Protein AF-A0A2S9FMP0-F1 (afdb_monomer_lite)

Sequence (131 aa):
MTTMGAEPAQAGMQRADGVELIGEMAGSGYRVPPSLARRADGQTVQLTPLLYAVLHEIDGRKSAAEIAEAVSATTGRTVNEDNVVHLVDKQLRPLGLLTRADGSQPEVQKRNPLLGLRFRYAVTEAERTER

Foldseek 3Di:
DDDDPPDVQLLWQAWFPPKAFPFFDPPPPDPQTWGWIADNLRDIDTHHPLLSQLLVLRHSPDALQRSQVSSCVVVVDRGGSVNSVCCCVPPCVVVQGTADSVSHRPPPDNPPPPPPPPPPDDDDPPPPPDD

Structure (mmCIF, N/CA/C/O backbone):
data_AF-A0A2S9FMP0-F1
#
_entry.id   AF-A0A2S9FMP0-F1
#
loop_
_atom_site.group_PDB
_atom_site.id
_atom_site.type_symbol
_atom_site.label_atom_id
_atom_site.label_alt_id
_atom_site.label_comp_id
_atom_site.label_asym_id
_atom_site.label_entity_id
_atom_site.label_seq_id
_atom_site.pdbx_PDB_ins_code
_atom_site.Cartn_x
_atom_site.Cartn_y
_atom_site.Cartn_z
_atom_site.occupancy
_atom_site.B_iso_or_equiv
_atom_site.auth_seq_id
_atom_site.auth_comp_id
_atom_site.auth_asym_id
_atom_site.auth_atom_id
_atom_site.pdbx_PDB_model_num
ATOM 1 N N . MET A 1 1 ? -16.754 22.421 -30.011 1.00 37.00 1 MET A N 1
ATOM 2 C CA . MET A 1 1 ? -16.614 20.979 -29.723 1.00 37.00 1 MET A CA 1
ATOM 3 C C . MET A 1 1 ? -15.369 20.813 -28.876 1.00 37.00 1 MET A C 1
ATOM 5 O O . MET A 1 1 ? -14.332 21.349 -29.236 1.00 37.00 1 MET A O 1
ATOM 9 N N . THR A 1 2 ? -15.540 20.211 -27.707 1.00 43.69 2 THR A N 1
ATOM 10 C CA . THR A 1 2 ? -14.580 20.136 -26.602 1.00 43.69 2 THR A CA 1
ATOM 11 C C . THR A 1 2 ? -13.499 19.093 -26.870 1.00 43.69 2 THR A C 1
ATOM 13 O O . THR A 1 2 ? -13.827 17.939 -27.115 1.00 43.69 2 THR A O 1
ATOM 16 N N . THR A 1 3 ? -12.230 19.472 -26.740 1.00 43.66 3 THR A N 1
ATOM 17 C CA . THR A 1 3 ? -11.111 18.550 -26.480 1.00 43.66 3 THR A CA 1
ATOM 18 C C . THR A 1 3 ? -10.213 19.241 -25.455 1.00 43.66 3 THR A C 1
ATOM 20 O O . THR A 1 3 ? -9.518 20.194 -25.783 1.00 43.66 3 THR A O 1
ATOM 23 N N . MET A 1 4 ? -10.522 19.048 -24.173 1.00 39.81 4 MET A N 1
ATOM 24 C CA . MET A 1 4 ? -9.868 18.078 -23.283 1.00 39.81 4 MET A CA 1
ATOM 25 C C . MET A 1 4 ? -8.483 18.581 -22.864 1.00 39.81 4 MET A C 1
ATOM 27 O O . MET A 1 4 ? -7.478 18.310 -23.517 1.00 39.81 4 MET A O 1
ATOM 31 N N . GLY A 1 5 ? -8.461 19.339 -21.766 1.00 36.38 5 GLY A N 1
ATOM 32 C CA . GLY A 1 5 ? -7.238 19.586 -21.018 1.00 36.38 5 GLY A CA 1
ATOM 33 C C . GLY A 1 5 ? -6.739 18.258 -20.464 1.00 36.38 5 GLY A C 1
ATOM 34 O O . GLY A 1 5 ? -7.373 17.669 -19.597 1.00 36.38 5 GLY A O 1
ATOM 35 N N . ALA A 1 6 ? -5.631 17.765 -21.006 1.00 40.31 6 ALA A N 1
ATOM 36 C CA . ALA A 1 6 ? -4.824 16.762 -20.334 1.00 40.31 6 ALA A CA 1
ATOM 37 C C . ALA A 1 6 ? -3.924 17.520 -19.356 1.00 40.31 6 ALA A C 1
ATOM 39 O O . ALA A 1 6 ? -2.860 18.018 -19.723 1.00 40.31 6 ALA A O 1
ATOM 40 N N . GLU A 1 7 ? -4.408 17.693 -18.131 1.00 39.16 7 GLU A N 1
ATOM 41 C CA . GLU A 1 7 ? -3.621 18.242 -17.033 1.00 39.16 7 GLU A CA 1
ATOM 42 C C . GLU A 1 7 ? -2.502 17.241 -16.681 1.00 39.16 7 GLU A C 1
ATOM 44 O O . GLU A 1 7 ? -2.793 16.094 -16.340 1.00 39.16 7 GLU A O 1
ATOM 49 N N . PRO A 1 8 ? -1.211 17.615 -16.745 1.00 40.12 8 PRO A N 1
ATOM 50 C CA . PRO A 1 8 ? -0.098 16.687 -1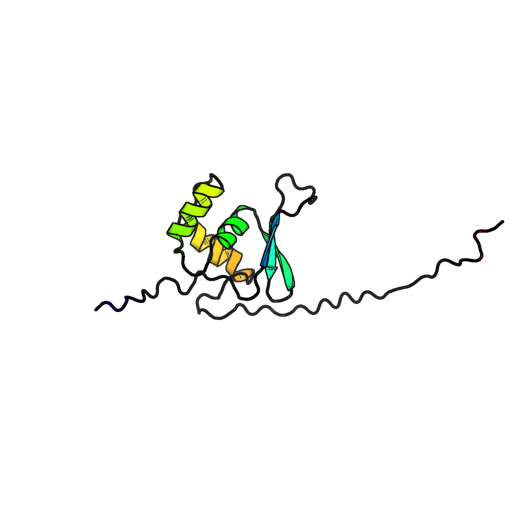6.517 1.00 40.12 8 PRO A CA 1
ATOM 51 C C . PRO A 1 8 ? 0.158 16.365 -15.027 1.00 40.12 8 PRO A C 1
ATOM 53 O O . PRO A 1 8 ? 1.264 15.980 -14.657 1.00 40.12 8 PRO A O 1
ATOM 56 N N . ALA A 1 9 ? -0.841 16.485 -14.147 1.00 43.59 9 ALA A N 1
ATOM 57 C CA . ALA A 1 9 ? -0.669 16.343 -12.696 1.00 43.59 9 ALA A CA 1
ATOM 58 C C . ALA A 1 9 ? -0.837 14.903 -12.155 1.00 43.59 9 ALA A C 1
ATOM 60 O O . ALA A 1 9 ? -0.541 14.653 -10.989 1.00 43.59 9 ALA A O 1
ATOM 61 N N . GLN A 1 10 ? -1.272 13.937 -12.975 1.00 49.19 10 GLN A N 1
ATOM 62 C CA . GLN A 1 10 ? -1.568 12.559 -12.530 1.00 49.19 10 GLN A CA 1
ATOM 63 C C . GLN A 1 10 ? -0.487 11.513 -12.847 1.00 49.19 10 GLN A C 1
ATOM 65 O O . GLN A 1 10 ? -0.621 10.358 -12.445 1.00 49.19 10 GLN A O 1
ATOM 70 N N . ALA A 1 11 ? 0.623 11.886 -13.492 1.00 50.00 11 ALA A N 1
ATOM 71 C CA . ALA A 1 11 ? 1.634 10.935 -13.981 1.00 50.00 11 ALA A CA 1
ATOM 72 C C . ALA A 1 11 ? 2.376 10.116 -12.891 1.00 50.00 11 ALA A C 1
ATOM 74 O O . ALA A 1 11 ? 3.200 9.264 -13.213 1.00 50.00 11 ALA A O 1
ATOM 75 N N . GLY A 1 12 ? 2.097 10.337 -11.600 1.00 58.25 12 GLY A N 1
ATOM 76 C CA . GLY A 1 12 ? 2.850 9.745 -10.491 1.00 58.25 12 GLY A CA 1
ATOM 77 C C . GLY A 1 12 ? 2.087 8.828 -9.531 1.00 58.25 12 GLY A C 1
ATOM 78 O O . GLY A 1 12 ? 2.744 8.292 -8.636 1.00 58.25 12 GLY A O 1
ATOM 79 N N . MET A 1 13 ? 0.763 8.661 -9.658 1.00 72.88 13 MET A N 1
ATOM 80 C CA . MET A 1 13 ? -0.069 7.861 -8.734 1.00 72.88 13 MET A CA 1
ATOM 81 C C . MET A 1 13 ? -0.771 6.722 -9.464 1.00 72.88 13 MET A C 1
ATOM 83 O O . MET A 1 13 ? -1.993 6.635 -9.494 1.00 72.88 13 MET A O 1
ATOM 87 N N . GLN A 1 14 ? 0.023 5.830 -10.046 1.00 84.00 14 GLN A N 1
ATOM 88 C CA . GLN A 1 14 ? -0.472 4.594 -10.635 1.00 84.00 14 GLN A CA 1
ATOM 89 C C . GLN A 1 14 ? 0.190 3.399 -9.953 1.00 84.00 14 GLN A C 1
ATOM 91 O O . GLN A 1 14 ? 1.384 3.427 -9.640 1.00 84.00 14 GLN A O 1
ATOM 96 N N . ARG A 1 15 ? -0.588 2.336 -9.726 1.00 88.38 15 ARG A N 1
ATOM 97 C CA . ARG A 1 15 ? -0.035 1.048 -9.299 1.00 88.38 15 ARG A CA 1
ATOM 98 C C . ARG A 1 15 ? 0.920 0.516 -10.363 1.00 88.38 15 ARG A C 1
ATOM 100 O O . ARG A 1 15 ? 0.693 0.692 -11.560 1.00 88.38 15 ARG A O 1
ATOM 107 N N . ALA A 1 16 ? 2.004 -0.106 -9.911 1.00 86.06 16 ALA A N 1
ATOM 108 C CA . ALA A 1 16 ? 2.875 -0.831 -10.820 1.00 86.06 16 ALA A CA 1
ATOM 109 C C . ALA A 1 16 ? 2.093 -1.987 -11.463 1.00 86.06 16 ALA A C 1
ATOM 111 O O . ALA A 1 16 ? 1.164 -2.536 -10.862 1.00 86.06 16 ALA A O 1
ATOM 112 N N . ASP A 1 17 ? 2.463 -2.340 -12.690 1.00 82.88 17 ASP A N 1
ATOM 113 C CA . ASP A 1 17 ? 1.844 -3.461 -13.391 1.00 82.88 17 ASP A CA 1
ATOM 114 C C . ASP A 1 17 ? 2.080 -4.766 -12.616 1.00 82.88 17 ASP A C 1
ATOM 116 O O . ASP A 1 17 ? 3.100 -4.917 -11.941 1.00 82.88 17 ASP A O 1
ATOM 120 N N . GLY A 1 18 ? 1.114 -5.686 -12.643 1.00 81.31 18 GLY A N 1
ATOM 121 C CA . GLY A 1 18 ? 1.205 -6.956 -11.914 1.00 81.31 18 GLY A CA 1
ATOM 122 C C . GLY A 1 18 ? 1.154 -6.844 -10.382 1.00 81.31 18 GLY A C 1
ATOM 123 O O . GLY A 1 18 ? 1.479 -7.815 -9.698 1.00 81.31 18 GLY A O 1
ATOM 124 N N . VAL A 1 19 ? 0.772 -5.687 -9.819 1.00 87.50 19 VAL A N 1
ATOM 125 C CA . VAL A 1 19 ? 0.507 -5.556 -8.377 1.00 87.50 19 VAL A CA 1
ATOM 126 C C . VAL A 1 19 ? -0.879 -6.099 -8.037 1.00 87.50 19 VAL A C 1
ATOM 128 O O . VAL A 1 19 ? -1.897 -5.554 -8.462 1.00 87.50 19 VAL A O 1
ATOM 131 N N . GLU A 1 20 ? -0.919 -7.135 -7.202 1.00 88.00 20 GLU A N 1
ATOM 132 C CA . GLU A 1 20 ? -2.152 -7.757 -6.716 1.00 88.00 20 GLU A CA 1
ATOM 133 C C . GLU A 1 20 ? -2.372 -7.431 -5.233 1.00 88.00 20 GLU A C 1
ATOM 135 O O . GLU A 1 20 ? -1.490 -7.628 -4.396 1.00 88.00 20 GLU A O 1
ATOM 140 N N . LEU A 1 21 ? -3.565 -6.958 -4.874 1.00 90.00 21 LEU A N 1
ATOM 141 C CA . LEU A 1 21 ? -3.958 -6.711 -3.486 1.00 90.00 21 LEU A CA 1
ATOM 142 C C . LEU A 1 21 ? -4.593 -7.987 -2.919 1.00 90.00 21 LEU A C 1
ATOM 144 O O . LEU A 1 21 ? -5.673 -8.372 -3.348 1.00 90.00 21 LEU A O 1
ATOM 148 N N . ILE A 1 22 ? -3.933 -8.644 -1.963 1.00 88.25 22 ILE A N 1
ATOM 149 C CA . ILE A 1 22 ? -4.405 -9.921 -1.395 1.00 88.25 22 ILE A CA 1
ATOM 150 C C . ILE A 1 22 ? -5.379 -9.680 -0.236 1.00 88.25 22 ILE A C 1
ATOM 152 O O . ILE A 1 22 ? -6.360 -10.403 -0.098 1.00 88.25 22 ILE A O 1
ATOM 156 N N . GLY A 1 23 ? -5.122 -8.657 0.584 1.00 86.69 23 GLY A N 1
ATOM 157 C CA . GLY A 1 23 ? -5.948 -8.337 1.752 1.00 86.69 23 GLY A CA 1
ATOM 158 C C . GLY A 1 23 ? -5.302 -8.745 3.069 1.00 86.69 23 GLY A C 1
ATOM 159 O O . GLY A 1 23 ? -4.093 -8.956 3.147 1.00 86.69 23 GLY A O 1
ATOM 160 N N . GLU A 1 24 ? -6.094 -8.781 4.132 1.00 86.69 24 GLU A N 1
ATOM 161 C CA . GLU A 1 24 ? -5.612 -9.040 5.490 1.00 86.69 24 GLU A CA 1
ATOM 162 C C . GLU A 1 24 ? -5.082 -10.470 5.656 1.00 86.69 24 GLU A C 1
ATOM 164 O O . GLU A 1 24 ? -5.686 -11.445 5.205 1.00 86.69 24 GLU A O 1
ATOM 169 N N . MET A 1 25 ? -3.946 -10.609 6.342 1.00 82.31 25 MET A N 1
ATOM 170 C CA . MET A 1 25 ? -3.389 -11.916 6.674 1.00 82.31 25 MET A CA 1
ATOM 171 C C . MET A 1 25 ? -4.182 -12.545 7.828 1.00 82.31 25 MET A C 1
ATOM 173 O O . MET A 1 25 ? -3.912 -12.298 9.011 1.00 82.31 25 MET A O 1
ATOM 177 N N . ALA A 1 26 ? -5.158 -13.381 7.472 1.00 72.75 26 ALA A N 1
ATOM 178 C CA . ALA A 1 26 ? -5.920 -14.181 8.422 1.00 72.75 26 ALA A CA 1
ATOM 179 C C . ALA A 1 26 ? -5.003 -15.136 9.208 1.00 72.75 26 ALA A C 1
ATOM 181 O O . ALA A 1 26 ? -4.086 -15.739 8.652 1.00 72.75 26 ALA A O 1
ATOM 182 N N . GLY A 1 27 ? -5.245 -15.274 10.516 1.00 72.12 27 GLY A N 1
ATOM 183 C CA . GLY A 1 27 ? -4.476 -16.184 11.376 1.00 72.12 27 GLY A CA 1
ATOM 184 C C . GLY A 1 27 ? -3.042 -15.734 11.687 1.00 72.12 27 GLY A C 1
ATOM 185 O O . GLY A 1 27 ? -2.248 -16.532 12.170 1.00 72.12 27 GLY A O 1
ATOM 186 N N . SER A 1 28 ? -2.700 -14.465 11.446 1.00 68.69 28 SER A N 1
ATOM 187 C CA . SER A 1 28 ? -1.340 -13.939 11.637 1.00 68.69 28 SER A CA 1
ATOM 188 C C . SER A 1 28 ? -0.884 -13.825 13.102 1.00 68.69 28 SER A C 1
ATOM 190 O O . SER A 1 28 ? 0.289 -13.574 13.362 1.00 68.69 28 SER A O 1
ATOM 192 N N . GLY A 1 29 ? -1.795 -13.986 14.070 1.00 74.44 29 GLY A N 1
ATOM 193 C CA . GLY A 1 29 ? -1.499 -13.871 15.505 1.00 74.44 29 GLY A CA 1
ATOM 194 C C . GLY A 1 29 ? -1.229 -12.440 15.995 1.00 74.44 29 GLY A C 1
ATOM 195 O O . GLY A 1 29 ? -1.015 -12.235 17.189 1.00 74.44 29 GLY A O 1
ATOM 196 N N . TYR A 1 30 ? -1.264 -11.440 15.108 1.00 73.12 30 TYR A N 1
ATOM 197 C CA . TYR A 1 30 ? -1.121 -10.031 15.471 1.00 73.12 30 TYR A CA 1
ATOM 198 C C . TYR A 1 30 ? -2.426 -9.451 16.021 1.00 73.12 30 TYR A C 1
ATOM 200 O O . TYR A 1 30 ? -3.519 -9.794 15.576 1.00 73.12 30 TYR A O 1
ATOM 208 N N . ARG A 1 31 ? -2.302 -8.488 16.946 1.00 75.69 31 ARG A N 1
ATOM 209 C CA . ARG A 1 31 ? -3.444 -7.706 17.455 1.00 75.69 31 ARG A CA 1
ATOM 210 C C . ARG A 1 31 ? -4.149 -6.916 16.347 1.00 75.69 31 ARG A C 1
ATOM 212 O O . ARG A 1 31 ? -5.360 -6.751 16.401 1.00 75.69 31 ARG A O 1
ATOM 219 N N . VAL A 1 32 ? -3.382 -6.414 15.381 1.00 77.50 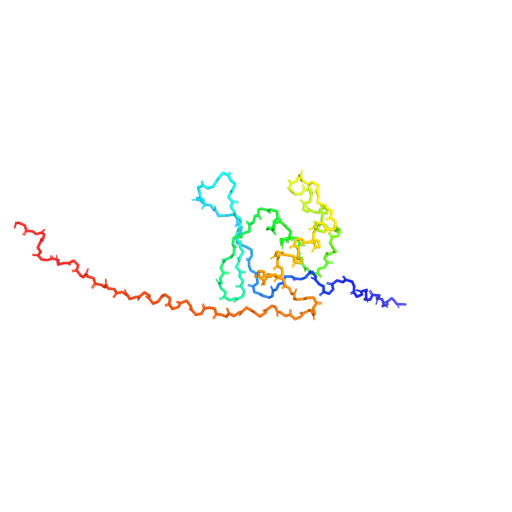32 VAL A N 1
ATOM 220 C CA . VAL A 1 32 ? -3.889 -5.791 14.156 1.00 77.50 32 VAL A CA 1
ATOM 221 C C . VAL A 1 32 ? -3.230 -6.535 12.998 1.00 77.50 32 VAL A C 1
ATOM 223 O O . VAL A 1 32 ? -2.009 -6.420 12.853 1.00 77.50 32 VAL A O 1
ATOM 226 N N . PRO A 1 33 ? -3.978 -7.347 12.234 1.00 81.31 33 PRO A N 1
ATOM 227 C CA . PRO A 1 33 ? -3.396 -8.153 11.174 1.00 81.31 33 PRO A CA 1
ATOM 228 C C . PRO A 1 33 ? -2.811 -7.242 10.083 1.00 81.31 33 PRO A C 1
ATOM 230 O O . PRO A 1 33 ? -3.455 -6.273 9.675 1.00 81.31 33 PRO A O 1
ATOM 233 N N . PRO A 1 34 ? -1.584 -7.512 9.606 1.00 87.06 34 PRO A N 1
ATOM 234 C CA . PRO A 1 34 ? -1.051 -6.810 8.450 1.00 87.06 34 PRO A CA 1
ATOM 235 C C . PRO A 1 34 ? -1.810 -7.225 7.186 1.00 87.06 34 PRO A C 1
ATOM 237 O O . PRO A 1 34 ? -2.321 -8.344 7.080 1.00 87.06 34 PRO A O 1
ATOM 240 N N . SER A 1 35 ? -1.835 -6.337 6.201 1.00 90.19 35 SER A N 1
ATOM 241 C CA . SER A 1 35 ? -2.379 -6.626 4.876 1.00 90.19 35 SER A CA 1
ATOM 242 C C . SER A 1 35 ? -1.262 -7.029 3.918 1.00 90.19 35 SER A C 1
ATOM 244 O O . SER A 1 35 ? -0.101 -6.664 4.098 1.00 90.19 35 SER A O 1
ATOM 246 N N . LEU A 1 36 ? -1.600 -7.789 2.884 1.00 89.19 36 LEU A N 1
ATOM 247 C CA . LEU A 1 36 ? -0.662 -8.336 1.915 1.00 89.19 36 LEU A CA 1
ATOM 248 C C . LEU A 1 36 ? -0.925 -7.784 0.516 1.00 89.19 36 LEU A C 1
ATOM 250 O O . LEU A 1 36 ? -2.069 -7.703 0.064 1.00 89.19 36 LEU A O 1
ATOM 254 N N . ALA A 1 37 ? 0.157 -7.469 -0.190 1.00 89.62 37 ALA A N 1
ATOM 255 C CA . ALA A 1 37 ? 0.153 -7.163 -1.616 1.00 89.62 37 ALA A CA 1
ATOM 256 C C . ALA A 1 37 ? 1.246 -7.973 -2.320 1.00 89.62 37 ALA A C 1
ATOM 258 O O . ALA A 1 37 ? 2.340 -8.129 -1.784 1.00 89.62 37 ALA A O 1
ATOM 259 N N . ARG A 1 38 ? 0.980 -8.496 -3.513 1.00 87.25 38 ARG A N 1
ATOM 260 C CA . ARG A 1 38 ? 1.970 -9.174 -4.355 1.00 87.25 38 ARG A CA 1
ATOM 261 C C . ARG A 1 38 ? 2.460 -8.223 -5.439 1.00 87.25 38 ARG A C 1
ATOM 263 O O . ARG A 1 38 ? 1.672 -7.474 -6.001 1.00 87.25 38 ARG A O 1
ATOM 270 N N . ARG A 1 39 ? 3.762 -8.248 -5.715 1.00 86.44 39 ARG A N 1
ATOM 271 C CA . ARG A 1 39 ? 4.411 -7.496 -6.803 1.00 86.44 39 ARG A CA 1
ATOM 272 C C . ARG A 1 39 ? 4.485 -8.337 -8.081 1.00 86.44 39 ARG A C 1
ATOM 274 O O . ARG A 1 39 ? 4.409 -9.559 -8.000 1.00 86.44 39 ARG A O 1
ATOM 281 N N . ALA A 1 40 ? 4.801 -7.709 -9.215 1.00 80.50 40 ALA A N 1
ATOM 282 C CA . ALA A 1 40 ? 5.001 -8.396 -10.500 1.00 80.50 40 ALA A CA 1
ATOM 283 C C . ALA A 1 40 ? 6.055 -9.525 -10.474 1.00 80.50 40 ALA A C 1
ATOM 285 O O . ALA A 1 40 ? 5.955 -10.494 -11.220 1.00 80.50 40 ALA A O 1
ATOM 286 N N . ASP A 1 41 ? 7.066 -9.423 -9.604 1.00 75.94 41 ASP A N 1
ATOM 287 C CA . ASP A 1 41 ? 8.081 -10.473 -9.391 1.00 75.94 41 ASP A CA 1
ATOM 288 C C . ASP A 1 41 ? 7.502 -11.746 -8.731 1.00 75.94 41 ASP A C 1
ATOM 290 O O . ASP A 1 41 ? 8.096 -12.820 -8.799 1.00 75.94 41 ASP A O 1
ATOM 294 N N . GLY A 1 42 ? 6.311 -11.663 -8.135 1.00 79.12 42 GLY A N 1
ATOM 295 C CA . GLY A 1 42 ? 5.671 -12.747 -7.391 1.00 79.12 42 GLY A CA 1
ATOM 296 C C . GLY A 1 42 ? 5.926 -12.690 -5.883 1.00 79.12 42 GLY A C 1
ATOM 297 O O . GLY A 1 42 ? 5.306 -13.441 -5.130 1.00 79.12 42 GLY A O 1
ATOM 298 N N . GLN A 1 43 ? 6.785 -11.781 -5.413 1.00 83.06 43 GLN A N 1
ATOM 299 C CA . GLN A 1 43 ? 7.016 -11.560 -3.989 1.00 83.06 43 GLN A CA 1
ATOM 300 C C . GLN A 1 43 ? 5.835 -10.852 -3.314 1.00 83.06 43 GLN A C 1
ATOM 302 O O . GLN A 1 43 ? 5.336 -9.829 -3.794 1.00 83.06 43 GLN A O 1
ATOM 307 N N . THR A 1 44 ? 5.438 -11.370 -2.152 1.00 86.62 44 THR A N 1
ATOM 308 C CA . THR A 1 44 ? 4.433 -10.753 -1.283 1.00 86.62 44 THR A CA 1
ATOM 309 C C . THR A 1 44 ? 5.082 -9.773 -0.302 1.00 86.62 44 THR A C 1
ATOM 311 O O . THR A 1 44 ? 6.070 -10.096 0.356 1.00 86.62 44 THR A O 1
ATOM 314 N N . VAL A 1 45 ? 4.503 -8.584 -0.178 1.00 87.25 45 VAL A N 1
ATOM 315 C CA . VAL A 1 45 ? 4.891 -7.502 0.728 1.00 87.25 45 VAL A CA 1
ATOM 316 C C . VAL A 1 45 ? 3.821 -7.346 1.805 1.00 87.25 45 VAL A C 1
ATOM 318 O O . VAL A 1 45 ? 2.628 -7.308 1.504 1.00 87.25 45 VAL A O 1
ATOM 321 N N . GLN A 1 46 ? 4.261 -7.241 3.059 1.00 88.94 46 GLN A N 1
ATOM 322 C CA . GLN A 1 46 ? 3.399 -6.908 4.191 1.00 88.94 46 GLN A CA 1
ATOM 323 C C . GLN A 1 46 ? 3.273 -5.392 4.316 1.00 88.94 46 GLN A C 1
ATOM 325 O O . GLN A 1 46 ? 4.274 -4.680 4.386 1.00 88.94 46 GLN A O 1
ATOM 330 N N . LEU A 1 47 ? 2.039 -4.913 4.357 1.00 89.19 47 LEU A N 1
ATOM 331 C CA . LEU A 1 47 ? 1.678 -3.512 4.479 1.00 89.19 47 LEU A CA 1
ATOM 332 C C . LEU A 1 47 ? 0.898 -3.302 5.772 1.00 89.19 47 LEU A C 1
ATOM 334 O O . LEU A 1 47 ? 0.121 -4.152 6.212 1.00 89.19 47 LEU A O 1
ATOM 338 N N . THR A 1 48 ? 1.089 -2.134 6.379 1.00 89.00 48 THR A N 1
ATOM 339 C CA . THR A 1 48 ? 0.185 -1.689 7.438 1.00 89.00 48 THR A CA 1
ATOM 340 C C . THR A 1 48 ? -1.205 -1.434 6.842 1.00 89.00 48 THR A C 1
ATOM 342 O O . THR A 1 48 ? -1.295 -1.110 5.653 1.00 89.00 48 THR A O 1
ATOM 345 N N . PRO A 1 49 ? -2.285 -1.499 7.642 1.00 87.19 49 PRO A N 1
ATOM 346 C CA . PRO A 1 49 ? -3.639 -1.255 7.140 1.00 87.19 49 PRO A CA 1
ATOM 347 C C . PRO A 1 49 ? -3.778 0.092 6.416 1.00 87.19 49 PRO A C 1
ATOM 349 O O . PRO A 1 49 ? -4.431 0.181 5.384 1.00 87.19 49 PRO A O 1
ATOM 352 N N . LEU A 1 50 ? -3.086 1.130 6.906 1.00 88.94 50 LEU A N 1
ATOM 353 C CA . LEU A 1 50 ? -3.077 2.450 6.274 1.00 88.94 50 LEU A CA 1
ATOM 354 C C . LEU A 1 50 ? -2.383 2.437 4.903 1.00 88.94 50 LEU A C 1
ATOM 356 O O . LEU A 1 50 ? -2.911 2.997 3.949 1.00 88.94 50 LEU A O 1
ATOM 360 N N . LEU A 1 51 ? -1.212 1.802 4.789 1.00 89.31 51 LEU A N 1
ATOM 361 C CA . LEU A 1 51 ? -0.503 1.702 3.508 1.00 89.31 51 LEU A CA 1
ATOM 362 C C . LEU A 1 51 ? -1.294 0.882 2.490 1.00 89.31 51 LEU A C 1
ATOM 364 O O . LEU A 1 51 ? -1.301 1.219 1.309 1.00 89.31 51 LEU A O 1
ATOM 368 N N . TYR A 1 52 ? -1.965 -0.174 2.950 1.00 90.75 52 TYR A N 1
ATOM 369 C CA . TYR A 1 52 ? -2.832 -0.984 2.107 1.00 90.75 52 TYR A CA 1
ATOM 370 C C . TYR A 1 52 ? -4.056 -0.198 1.630 1.00 90.75 52 TYR A C 1
ATOM 372 O O . TYR A 1 52 ? -4.345 -0.226 0.441 1.00 90.75 52 TYR A O 1
ATOM 380 N N . ALA A 1 53 ? -4.718 0.561 2.510 1.00 90.56 53 ALA A N 1
ATOM 381 C CA . ALA A 1 53 ? -5.843 1.418 2.134 1.00 90.56 53 ALA A CA 1
ATOM 382 C C . ALA A 1 53 ? -5.437 2.486 1.104 1.00 90.56 53 ALA A C 1
ATOM 384 O O . ALA A 1 53 ? -6.121 2.668 0.103 1.00 90.56 53 ALA A O 1
ATOM 385 N N . VAL A 1 54 ? -4.284 3.140 1.294 1.00 90.81 54 VAL A N 1
ATOM 386 C CA . VAL A 1 54 ? -3.746 4.088 0.303 1.00 90.81 54 VAL A CA 1
ATOM 387 C C . VAL A 1 54 ? -3.493 3.389 -1.034 1.00 90.81 54 VAL A C 1
ATOM 389 O O . VAL A 1 54 ? -3.910 3.891 -2.070 1.00 90.81 54 VAL A O 1
ATOM 392 N N . LEU A 1 55 ? -2.848 2.219 -1.030 1.00 90.12 55 LEU A N 1
ATOM 393 C CA . LEU A 1 55 ? -2.574 1.468 -2.258 1.00 90.12 55 LEU A CA 1
ATOM 394 C C . LEU A 1 55 ? -3.855 0.977 -2.954 1.00 90.12 55 LEU A C 1
ATOM 396 O O . LEU A 1 55 ? -3.887 0.923 -4.180 1.00 90.12 55 LEU A O 1
ATOM 400 N N . HIS A 1 56 ? -4.891 0.639 -2.185 1.00 90.56 56 HIS A N 1
ATOM 401 C CA . HIS A 1 56 ? -6.205 0.237 -2.682 1.00 90.56 56 HIS A CA 1
ATOM 402 C C . HIS A 1 56 ? -6.907 1.371 -3.435 1.00 90.56 56 HIS A C 1
ATOM 404 O O . HIS A 1 56 ? -7.454 1.144 -4.511 1.00 90.56 56 HIS A O 1
ATOM 410 N N . GLU A 1 57 ? -6.833 2.598 -2.918 1.00 90.19 57 GLU A N 1
ATOM 411 C CA . GLU A 1 57 ? -7.463 3.763 -3.548 1.00 90.19 57 GLU A CA 1
ATOM 412 C C . GLU A 1 57 ? -6.705 4.292 -4.776 1.00 90.19 57 GLU A C 1
ATOM 414 O O . GLU A 1 57 ? -7.273 5.033 -5.584 1.00 90.19 57 GLU A O 1
ATOM 419 N N . ILE A 1 58 ? -5.438 3.906 -4.956 1.00 88.50 58 ILE A N 1
ATOM 420 C CA . ILE A 1 58 ? -4.632 4.300 -6.115 1.00 88.50 58 ILE A CA 1
ATOM 421 C C . ILE A 1 58 ? -5.067 3.505 -7.355 1.00 88.50 58 ILE A C 1
ATOM 423 O O . ILE A 1 58 ? -4.657 2.366 -7.582 1.00 88.50 58 ILE A O 1
ATOM 427 N N . ASP A 1 59 ? -5.872 4.144 -8.201 1.00 80.00 59 ASP A N 1
ATOM 428 C CA . ASP A 1 59 ? -6.370 3.581 -9.467 1.00 80.00 59 ASP A CA 1
ATOM 429 C C . ASP A 1 59 ? -5.720 4.208 -10.719 1.00 80.00 59 ASP A C 1
ATOM 431 O O . ASP A 1 59 ? -6.080 3.869 -11.839 1.00 80.00 59 ASP A O 1
ATOM 435 N N . GLY A 1 60 ? -4.781 5.152 -10.567 1.00 82.19 60 GLY A N 1
ATOM 436 C CA . GLY A 1 60 ? -4.201 5.902 -11.698 1.00 82.19 60 GLY A CA 1
ATOM 437 C C . GLY A 1 60 ? -5.006 7.132 -12.132 1.00 82.19 60 GLY A C 1
ATOM 438 O O . GLY A 1 60 ? -4.508 7.942 -12.906 1.00 82.19 60 GLY A O 1
ATOM 439 N N . ARG A 1 61 ? -6.238 7.289 -11.630 1.00 81.56 61 ARG A N 1
ATOM 440 C CA . ARG A 1 61 ? -7.152 8.391 -11.991 1.00 81.56 61 ARG A CA 1
ATOM 441 C C . ARG A 1 61 ? -7.386 9.409 -10.877 1.00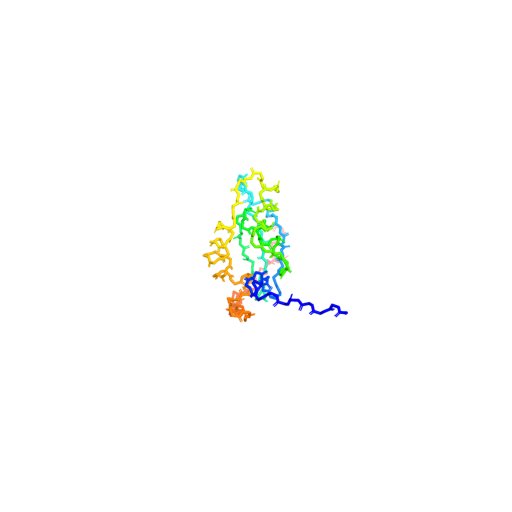 81.56 61 ARG A C 1
ATOM 443 O O . ARG A 1 61 ? -7.694 10.556 -11.173 1.00 81.56 61 ARG A O 1
ATOM 450 N N . LYS A 1 62 ? -7.268 8.985 -9.616 1.00 83.62 62 LYS A N 1
ATOM 451 C CA . LYS A 1 62 ? -7.520 9.833 -8.444 1.00 83.62 62 LYS A CA 1
ATOM 452 C C . LYS A 1 62 ? -6.285 10.665 -8.099 1.00 83.62 62 LYS A C 1
ATOM 454 O O . LYS A 1 62 ? -5.161 10.165 -8.166 1.00 83.62 62 LYS A O 1
ATOM 459 N N . SER A 1 63 ? -6.507 11.908 -7.692 1.00 85.75 63 SER A N 1
ATOM 460 C CA . SER A 1 63 ? -5.485 12.784 -7.107 1.00 85.75 63 SER A CA 1
ATOM 461 C C . SER A 1 63 ? -5.142 12.389 -5.660 1.00 85.75 63 SER A C 1
ATOM 463 O O . SER A 1 63 ? -5.884 11.644 -5.017 1.00 85.75 63 SER A O 1
ATOM 465 N N . ALA A 1 64 ? -4.027 12.894 -5.111 1.00 85.88 64 ALA A N 1
ATOM 466 C CA . ALA A 1 64 ? -3.674 12.620 -3.712 1.00 85.88 64 ALA A CA 1
ATOM 467 C C . ALA A 1 64 ? -4.699 13.171 -2.719 1.00 85.88 64 ALA A C 1
ATOM 469 O O . ALA A 1 64 ? -4.952 12.506 -1.715 1.00 85.88 64 ALA A O 1
ATOM 470 N N . ALA A 1 65 ? -5.302 14.330 -2.995 1.00 86.81 65 ALA A N 1
ATOM 471 C CA . ALA A 1 65 ? -6.396 14.869 -2.195 1.00 86.81 65 ALA A CA 1
ATOM 472 C C . ALA A 1 65 ? -7.596 13.906 -2.141 1.00 86.81 65 ALA A C 1
ATOM 474 O O . ALA A 1 65 ? -8.047 13.550 -1.054 1.00 86.81 65 ALA A O 1
ATOM 475 N N . GLU A 1 66 ? -8.054 13.398 -3.289 1.00 88.31 66 GLU A N 1
ATOM 476 C CA . GLU A 1 66 ? -9.176 12.446 -3.345 1.00 88.31 66 GLU A CA 1
ATOM 477 C C . GLU A 1 66 ? -8.859 11.122 -2.639 1.00 88.31 66 GLU A C 1
ATOM 479 O O . GLU A 1 66 ? -9.708 10.550 -1.953 1.00 88.31 66 GLU A O 1
ATOM 484 N N . ILE A 1 67 ? -7.624 10.628 -2.783 1.00 90.06 67 ILE A N 1
ATOM 485 C CA . ILE A 1 67 ? -7.155 9.435 -2.069 1.00 90.06 67 ILE A CA 1
ATOM 486 C C . ILE A 1 67 ? -7.141 9.693 -0.560 1.00 90.06 67 ILE A C 1
ATOM 488 O O . ILE A 1 67 ? -7.569 8.833 0.208 1.00 90.06 67 ILE A O 1
ATOM 492 N N . ALA A 1 68 ? -6.671 10.863 -0.123 1.00 89.19 68 ALA A N 1
ATOM 493 C CA . ALA A 1 68 ? -6.625 11.231 1.285 1.00 89.19 68 ALA A CA 1
ATOM 494 C C . ALA A 1 68 ? -8.029 11.223 1.905 1.00 89.19 68 ALA A C 1
ATOM 496 O O . ALA A 1 68 ? -8.230 10.576 2.933 1.00 89.19 68 ALA A O 1
ATOM 497 N N . GLU A 1 69 ? -9.011 11.839 1.240 1.00 90.31 69 GLU A N 1
ATOM 498 C CA . GLU A 1 69 ? -10.405 11.843 1.697 1.00 90.31 69 GLU A CA 1
ATOM 499 C C . GLU A 1 69 ? -11.001 10.431 1.769 1.00 90.31 69 GLU A C 1
ATOM 501 O O . GLU A 1 69 ? -11.579 10.053 2.791 1.00 90.31 69 GLU A O 1
ATOM 506 N N . ALA A 1 70 ? -10.809 9.614 0.729 1.00 89.75 70 ALA A N 1
ATOM 507 C CA . ALA A 1 70 ? -11.322 8.244 0.693 1.00 89.75 70 ALA A CA 1
ATOM 508 C C . ALA A 1 70 ? -10.699 7.355 1.786 1.00 89.75 70 ALA A C 1
ATOM 510 O O . ALA A 1 70 ? -11.402 6.617 2.489 1.00 89.75 70 ALA A O 1
ATOM 511 N N . VAL A 1 71 ? -9.382 7.452 1.985 1.00 90.50 71 VAL A N 1
ATOM 512 C CA . VAL A 1 71 ? -8.661 6.713 3.031 1.00 90.50 71 VAL A CA 1
ATOM 513 C C . VAL A 1 71 ? -9.073 7.198 4.418 1.00 90.50 71 VAL A C 1
ATOM 515 O O . VAL A 1 71 ? -9.234 6.374 5.324 1.00 90.50 71 VAL A O 1
ATOM 518 N N . SER A 1 72 ? -9.287 8.503 4.595 1.00 89.88 72 SER A N 1
ATOM 519 C CA . SER A 1 72 ? -9.789 9.070 5.844 1.00 89.88 72 SER A CA 1
ATOM 520 C C . SER A 1 72 ? -11.181 8.579 6.196 1.00 89.88 72 SER A C 1
ATOM 522 O O . SER A 1 72 ? -11.394 8.160 7.335 1.00 89.88 72 SER A O 1
ATOM 524 N N . ALA A 1 73 ? -12.097 8.564 5.228 1.00 88.75 73 ALA A N 1
ATOM 525 C CA . ALA A 1 73 ? -13.447 8.049 5.415 1.00 88.75 73 ALA A CA 1
ATOM 526 C C . ALA A 1 73 ? -13.442 6.556 5.780 1.00 88.75 73 ALA A C 1
ATOM 528 O O . ALA A 1 73 ? -14.173 6.133 6.671 1.00 88.75 73 ALA A O 1
ATOM 529 N N . THR A 1 74 ? -12.573 5.768 5.142 1.00 86.62 74 THR A N 1
ATOM 530 C CA . THR A 1 74 ? -12.512 4.310 5.342 1.00 86.62 74 THR A CA 1
ATOM 531 C C . THR A 1 74 ? -11.803 3.918 6.641 1.00 86.62 74 THR A C 1
ATOM 533 O O . THR A 1 74 ? -12.225 2.999 7.336 1.00 86.62 74 THR A O 1
ATOM 536 N N . THR A 1 75 ? -10.716 4.611 6.992 1.00 83.62 75 THR A N 1
ATOM 537 C CA . THR A 1 75 ? -9.868 4.266 8.151 1.00 83.62 75 THR A CA 1
ATOM 538 C C . THR A 1 75 ? -10.309 4.988 9.430 1.00 83.62 75 THR A C 1
ATOM 540 O O . THR A 1 75 ? -9.852 4.649 10.520 1.00 83.62 75 THR A O 1
ATOM 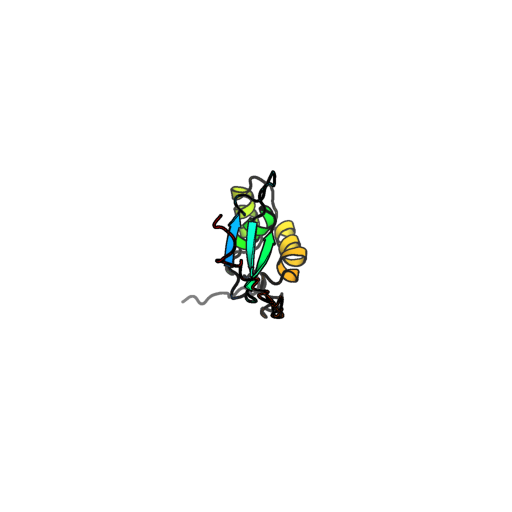543 N N . GLY A 1 76 ? -11.146 6.027 9.317 1.00 84.38 76 GLY A N 1
ATOM 544 C CA . GLY A 1 76 ? -11.553 6.885 10.436 1.00 84.38 76 GLY A CA 1
ATOM 545 C C . GLY A 1 76 ? -10.423 7.759 10.998 1.00 84.38 76 GLY A C 1
ATOM 546 O O . GLY A 1 76 ? -10.535 8.283 12.104 1.00 84.38 76 GLY A O 1
ATOM 547 N N . ARG A 1 77 ? -9.306 7.898 10.270 1.00 85.12 77 ARG A N 1
ATOM 548 C CA . ARG A 1 77 ? -8.136 8.702 10.664 1.00 85.12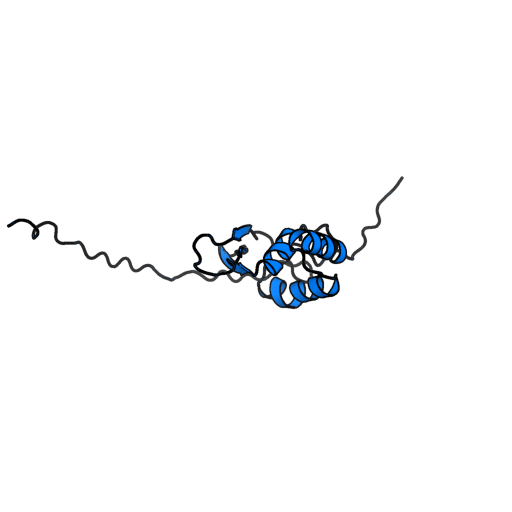 77 ARG A CA 1
ATOM 549 C C . ARG A 1 77 ? -7.993 9.891 9.728 1.00 85.12 77 ARG A C 1
ATOM 551 O O . ARG A 1 77 ? -8.118 9.724 8.521 1.00 85.12 77 ARG A O 1
ATOM 558 N N . THR A 1 78 ? -7.657 11.063 10.255 1.00 86.62 78 THR A N 1
ATOM 559 C CA . THR A 1 78 ? -7.370 12.243 9.427 1.00 86.62 78 THR A CA 1
ATOM 560 C C . THR A 1 78 ? -6.066 12.038 8.652 1.00 86.62 78 THR A C 1
ATOM 562 O O . THR A 1 78 ? -4.991 11.901 9.240 1.00 86.62 78 THR A O 1
ATOM 565 N N . VAL A 1 79 ? -6.170 11.991 7.329 1.00 88.31 79 VAL A N 1
ATOM 566 C CA . VAL A 1 79 ? -5.085 11.847 6.364 1.00 88.31 79 VAL A CA 1
ATOM 567 C C . VAL A 1 79 ? -5.247 13.005 5.388 1.00 88.31 79 VAL A C 1
ATOM 569 O O . VAL A 1 79 ? -6.324 13.198 4.841 1.00 88.31 79 VAL A O 1
ATOM 572 N N . ASN A 1 80 ? -4.184 13.783 5.202 1.00 88.50 80 ASN A N 1
ATOM 573 C CA . ASN A 1 80 ? -4.152 14.877 4.235 1.00 88.50 80 ASN A CA 1
ATOM 574 C C . ASN A 1 80 ? -3.361 14.465 2.991 1.00 88.50 80 ASN A C 1
ATOM 576 O O . ASN A 1 80 ? -2.629 13.471 3.012 1.00 88.50 80 ASN A O 1
ATOM 580 N N . GLU A 1 81 ? -3.461 15.273 1.939 1.00 89.19 81 GLU A N 1
ATOM 581 C CA . GLU A 1 81 ? -2.695 15.120 0.700 1.00 89.19 81 GLU A CA 1
ATOM 582 C C . GLU A 1 81 ? -1.190 14.936 0.957 1.00 89.19 81 GLU A C 1
ATOM 584 O O . GLU A 1 81 ? -0.612 13.953 0.491 1.00 89.19 81 GLU A O 1
ATOM 589 N N . ASP A 1 82 ? -0.564 15.800 1.765 1.00 87.25 82 ASP A N 1
ATOM 590 C CA . ASP A 1 82 ? 0.866 15.704 2.089 1.00 87.25 82 ASP A CA 1
ATOM 591 C C . ASP A 1 82 ? 1.243 14.353 2.707 1.00 87.25 82 ASP A C 1
ATOM 593 O O . ASP A 1 82 ? 2.297 13.792 2.403 1.00 87.25 82 ASP A O 1
ATOM 597 N N . ASN A 1 83 ? 0.364 13.790 3.544 1.00 88.00 83 ASN A N 1
ATOM 598 C CA . ASN A 1 83 ? 0.590 12.479 4.148 1.00 88.00 83 ASN A CA 1
ATOM 599 C C . ASN A 1 83 ? 0.558 11.383 3.080 1.00 88.00 83 ASN A C 1
ATOM 601 O O . ASN A 1 83 ? 1.398 10.485 3.106 1.00 88.00 83 ASN A O 1
ATOM 605 N N . VAL A 1 84 ? -0.379 11.455 2.130 1.00 88.44 84 VAL A N 1
ATOM 606 C CA . VAL A 1 84 ? -0.461 10.503 1.014 1.00 88.44 84 VAL A CA 1
ATOM 607 C C . VAL A 1 84 ? 0.788 10.601 0.149 1.00 88.44 84 VAL A C 1
ATOM 609 O O . VAL A 1 84 ? 1.433 9.582 -0.091 1.00 88.44 84 VAL A O 1
ATOM 612 N N . VAL A 1 85 ? 1.182 11.810 -0.255 1.00 87.62 85 VAL A N 1
ATOM 613 C CA . VAL A 1 85 ? 2.392 12.043 -1.057 1.00 87.62 85 VAL A CA 1
ATOM 614 C C . VAL A 1 85 ? 3.629 11.511 -0.335 1.00 87.62 85 VAL A C 1
ATOM 616 O O . VAL A 1 85 ? 4.441 10.806 -0.937 1.00 87.62 85 VAL A O 1
ATOM 619 N N . HIS A 1 86 ? 3.748 11.765 0.970 1.00 88.31 86 HIS A N 1
ATOM 620 C CA . HIS A 1 86 ? 4.857 11.274 1.779 1.00 88.31 86 HIS A CA 1
ATOM 621 C C . HIS A 1 86 ? 4.885 9.742 1.870 1.00 88.31 86 HIS A C 1
ATOM 623 O O . HIS A 1 86 ? 5.937 9.133 1.679 1.00 88.31 86 HIS A O 1
ATOM 629 N N . LEU A 1 87 ? 3.745 9.092 2.127 1.00 88.38 87 LEU A N 1
ATOM 630 C CA . LEU A 1 87 ? 3.647 7.628 2.193 1.00 88.38 87 LEU A CA 1
ATOM 631 C C . LEU A 1 87 ? 3.942 6.978 0.837 1.00 88.38 87 LEU A C 1
ATOM 633 O O . LEU A 1 87 ? 4.623 5.950 0.772 1.00 88.38 87 LEU A O 1
ATOM 637 N N . VAL A 1 88 ? 3.468 7.594 -0.244 1.00 87.31 88 VAL A N 1
ATOM 638 C CA . VAL A 1 88 ? 3.734 7.171 -1.618 1.00 87.31 88 VAL A CA 1
ATOM 639 C C . VAL A 1 88 ? 5.230 7.237 -1.915 1.00 87.31 88 VAL A C 1
ATOM 641 O O . VAL A 1 88 ? 5.809 6.232 -2.324 1.00 87.31 88 VAL A O 1
ATOM 644 N N . ASP A 1 89 ? 5.871 8.380 -1.667 1.00 86.06 89 ASP A N 1
ATOM 645 C CA . ASP A 1 89 ? 7.286 8.595 -1.984 1.00 86.06 89 ASP A CA 1
ATOM 646 C C . ASP A 1 89 ? 8.230 7.778 -1.095 1.00 86.06 89 ASP A C 1
ATOM 648 O O . ASP A 1 89 ? 9.156 7.137 -1.590 1.00 86.06 89 ASP A O 1
ATOM 652 N N . LYS A 1 90 ? 7.988 7.765 0.221 1.00 86.12 90 LYS A N 1
ATOM 653 C CA . LYS A 1 90 ? 8.910 7.174 1.201 1.00 86.12 90 LYS A CA 1
ATOM 654 C C . LYS A 1 90 ? 8.689 5.698 1.464 1.00 86.12 90 LYS A C 1
ATOM 656 O O . LYS A 1 90 ? 9.621 5.049 1.927 1.00 86.12 90 LYS A O 1
ATOM 661 N N . GLN A 1 91 ? 7.495 5.163 1.202 1.00 87.31 91 GLN A N 1
ATOM 662 C CA . GLN A 1 91 ? 7.182 3.768 1.527 1.00 87.31 91 GLN A CA 1
ATOM 663 C C . GLN A 1 91 ? 6.728 2.969 0.306 1.00 87.31 91 GLN A C 1
ATOM 665 O O . GLN A 1 91 ? 7.334 1.947 -0.000 1.00 87.31 91 GLN A O 1
ATOM 670 N N . LEU A 1 92 ? 5.723 3.420 -0.449 1.00 85.19 92 LEU A N 1
ATOM 671 C CA . LEU A 1 92 ? 5.164 2.604 -1.539 1.00 85.19 92 LEU A CA 1
ATOM 672 C C . LEU A 1 92 ? 6.067 2.533 -2.786 1.00 85.19 92 LEU A C 1
ATOM 674 O O . LEU A 1 92 ? 6.220 1.455 -3.367 1.00 85.19 92 LEU A O 1
ATOM 678 N N . ARG A 1 93 ? 6.705 3.644 -3.183 1.00 84.62 93 ARG A N 1
ATOM 679 C CA . ARG A 1 93 ? 7.683 3.678 -4.288 1.00 84.62 93 ARG A CA 1
ATOM 680 C C . ARG A 1 93 ? 8.907 2.786 -4.040 1.00 84.62 93 ARG A C 1
ATOM 682 O O . ARG A 1 93 ? 9.200 1.979 -4.921 1.00 84.62 93 ARG A O 1
ATOM 689 N N . PRO A 1 94 ? 9.613 2.848 -2.890 1.00 82.69 94 PRO A N 1
ATOM 690 C CA . PRO A 1 94 ? 10.772 1.981 -2.657 1.00 82.69 94 PRO A CA 1
ATOM 691 C C . PRO A 1 94 ? 10.401 0.499 -2.526 1.00 82.69 94 PRO A C 1
ATOM 693 O O . PRO A 1 94 ? 11.221 -0.363 -2.833 1.00 82.69 94 PRO A O 1
ATOM 696 N N . LEU A 1 95 ? 9.158 0.184 -2.144 1.00 82.44 95 LEU A N 1
ATOM 697 C CA . LEU A 1 95 ? 8.635 -1.185 -2.183 1.00 82.44 95 LEU A CA 1
ATOM 698 C C . LEU A 1 95 ? 8.325 -1.670 -3.610 1.00 82.44 95 LEU A C 1
ATOM 700 O O . LEU A 1 95 ? 8.049 -2.852 -3.802 1.00 82.44 95 LEU A O 1
ATOM 704 N N . GLY A 1 96 ? 8.380 -0.792 -4.617 1.00 83.38 96 GLY A N 1
ATOM 705 C CA . GLY A 1 96 ? 8.105 -1.114 -6.016 1.00 83.38 96 GLY A CA 1
ATOM 706 C C . GLY A 1 96 ? 6.656 -1.532 -6.259 1.00 83.38 96 GLY A C 1
ATOM 707 O O . GLY A 1 96 ? 6.421 -2.456 -7.032 1.00 83.38 96 GLY A O 1
ATOM 708 N N . LEU A 1 97 ? 5.713 -0.902 -5.551 1.00 85.00 97 LEU A N 1
ATOM 709 C CA . LEU A 1 97 ? 4.266 -1.129 -5.685 1.00 85.00 97 LEU A CA 1
ATOM 710 C C . LEU A 1 97 ? 3.580 -0.069 -6.563 1.00 85.00 97 LEU A C 1
ATOM 712 O O . LEU A 1 97 ? 2.428 -0.235 -6.957 1.00 85.00 97 LEU A O 1
ATOM 716 N N . LEU A 1 98 ? 4.285 1.017 -6.874 1.00 86.75 98 LEU A N 1
ATOM 717 C CA . LEU A 1 98 ? 3.812 2.123 -7.702 1.00 86.75 98 LEU A CA 1
ATOM 718 C C . LEU A 1 98 ? 4.768 2.354 -8.869 1.00 86.75 98 LEU A C 1
ATOM 720 O O . LEU A 1 98 ? 5.950 2.006 -8.786 1.00 86.75 98 LEU A O 1
ATOM 724 N N . THR A 1 99 ? 4.265 2.984 -9.929 1.00 84.50 99 THR A N 1
ATOM 725 C CA . THR A 1 99 ? 5.110 3.505 -11.005 1.00 84.50 99 THR A CA 1
ATOM 726 C C . THR A 1 99 ? 6.101 4.531 -10.454 1.00 84.50 99 THR A C 1
ATOM 728 O O . THR A 1 99 ? 5.871 5.206 -9.439 1.00 84.50 99 THR A O 1
ATOM 731 N N . ARG A 1 100 ? 7.268 4.637 -11.091 1.00 78.44 100 ARG A N 1
ATOM 732 C CA . ARG A 1 100 ? 8.263 5.655 -10.744 1.00 78.44 100 ARG A CA 1
ATOM 733 C C . ARG A 1 100 ? 7.706 7.046 -11.069 1.00 78.44 100 ARG A C 1
ATOM 735 O O . ARG A 1 100 ? 6.747 7.179 -11.818 1.00 78.44 100 ARG A O 1
ATOM 742 N N . ALA A 1 101 ? 8.313 8.096 -10.515 1.00 69.94 101 ALA A N 1
ATOM 743 C CA . ALA A 1 101 ? 7.934 9.482 -10.819 1.00 69.94 101 ALA A CA 1
ATOM 744 C C . ALA A 1 101 ? 8.040 9.819 -12.323 1.00 69.94 101 ALA A C 1
ATOM 746 O O . ALA A 1 101 ? 7.393 10.741 -12.795 1.00 69.94 101 ALA A O 1
ATOM 747 N N . ASP A 1 102 ? 8.833 9.033 -13.052 1.00 64.12 102 ASP A N 1
ATOM 748 C CA . ASP A 1 102 ? 9.045 9.088 -14.499 1.00 64.12 102 ASP A CA 1
ATOM 749 C C . ASP A 1 102 ? 7.987 8.293 -15.308 1.00 64.12 102 ASP A C 1
ATOM 751 O O . ASP A 1 102 ? 8.082 8.169 -16.520 1.00 64.12 102 ASP A O 1
ATOM 755 N N . GLY A 1 103 ? 6.994 7.679 -14.653 1.00 65.62 103 GLY A N 1
ATOM 756 C CA . GLY A 1 103 ? 6.000 6.804 -15.297 1.00 65.62 103 GLY A CA 1
ATOM 757 C C . GLY A 1 103 ? 6.517 5.398 -15.635 1.00 65.62 103 GLY A C 1
ATOM 758 O O . GLY A 1 103 ? 5.727 4.477 -15.835 1.00 65.62 103 GLY A O 1
ATOM 759 N N . SER A 1 104 ? 7.836 5.198 -15.616 1.00 70.81 104 SER A N 1
ATOM 760 C CA . SER A 1 104 ? 8.480 3.893 -15.772 1.00 70.81 104 SER A CA 1
ATOM 761 C C . SER A 1 104 ? 8.075 2.902 -14.667 1.00 70.81 104 SER A C 1
ATOM 763 O O . SER A 1 104 ? 7.927 3.269 -13.496 1.00 70.81 104 SER A O 1
ATOM 765 N N . GLN A 1 105 ? 7.924 1.623 -15.027 1.00 75.06 105 GLN A N 1
ATOM 766 C CA . GLN A 1 105 ? 7.678 0.549 -14.058 1.00 75.06 105 GLN A CA 1
ATOM 767 C C . GLN A 1 105 ? 8.877 0.409 -13.104 1.00 75.06 105 GLN A C 1
ATOM 769 O O . GLN A 1 105 ? 10.021 0.588 -13.533 1.00 75.06 105 GLN A O 1
ATOM 774 N N . PRO A 1 106 ? 8.656 0.111 -11.810 1.00 76.62 106 PRO A N 1
ATOM 775 C CA . PRO A 1 106 ? 9.762 -0.130 -10.896 1.00 76.62 106 PRO A CA 1
ATOM 776 C C . PRO A 1 106 ? 10.574 -1.342 -11.368 1.00 76.62 106 PRO A C 1
ATOM 778 O O . PRO A 1 106 ? 10.007 -2.358 -11.769 1.00 76.62 106 PRO A O 1
ATOM 781 N N . GLU A 1 107 ? 11.904 -1.261 -11.281 1.00 68.69 107 GLU A N 1
ATOM 782 C CA . GLU A 1 107 ? 12.783 -2.401 -11.553 1.00 68.69 107 GLU A CA 1
ATOM 783 C C . GLU A 1 107 ? 12.647 -3.434 -10.426 1.00 68.69 107 GLU A C 1
ATOM 785 O O . GLU A 1 107 ? 13.355 -3.428 -9.416 1.00 68.69 107 GLU A O 1
ATOM 790 N N . VAL A 1 108 ? 11.665 -4.319 -10.576 1.00 65.12 108 VAL A N 1
ATOM 791 C CA . VAL A 1 108 ? 11.462 -5.485 -9.721 1.00 65.12 108 VAL A CA 1
ATOM 792 C C . VAL A 1 108 ? 12.460 -6.547 -10.165 1.00 65.12 108 VAL A C 1
ATOM 794 O O . VAL A 1 108 ? 12.219 -7.288 -11.115 1.00 65.12 108 VAL A O 1
ATOM 797 N N . GLN A 1 109 ? 13.621 -6.613 -9.510 1.00 59.94 109 GLN A N 1
ATOM 798 C CA . GLN A 1 109 ? 14.535 -7.722 -9.766 1.00 59.94 109 GLN A CA 1
ATOM 799 C C . GLN A 1 109 ? 13.880 -9.018 -9.323 1.00 59.94 109 GLN A C 1
ATOM 801 O O . GLN A 1 109 ? 13.604 -9.190 -8.131 1.00 59.94 109 GLN A O 1
ATOM 806 N N . LYS A 1 110 ? 13.673 -9.922 -10.287 1.00 58.53 110 LYS A N 1
ATOM 807 C CA . LYS A 1 110 ? 13.094 -11.220 -9.999 1.00 58.53 110 LYS A CA 1
ATOM 808 C C . LYS A 1 110 ? 14.050 -11.996 -9.104 1.00 58.53 110 LYS A C 1
ATOM 810 O O . LYS A 1 110 ? 15.066 -12.504 -9.586 1.00 58.53 110 LYS A O 1
ATOM 815 N N . ARG A 1 111 ? 13.797 -12.055 -7.794 1.00 58.75 111 ARG A N 1
ATOM 816 C CA . ARG A 1 111 ? 14.666 -12.832 -6.904 1.00 58.75 111 ARG A CA 1
ATOM 817 C C . ARG A 1 111 ? 14.334 -14.284 -7.162 1.00 58.75 111 ARG A C 1
ATOM 819 O O . ARG A 1 111 ? 13.350 -14.774 -6.629 1.00 58.75 111 ARG A O 1
ATOM 826 N N . ASN A 1 112 ? 15.151 -14.953 -7.979 1.00 53.31 112 ASN A N 1
ATOM 827 C CA . ASN A 1 112 ? 15.085 -16.396 -8.188 1.00 53.31 112 ASN A CA 1
ATOM 828 C C . ASN A 1 112 ? 14.981 -17.072 -6.815 1.00 53.31 112 ASN A C 1
ATOM 830 O O . ASN A 1 112 ? 15.976 -17.073 -6.080 1.00 53.31 112 ASN A O 1
ATOM 834 N N . PRO A 1 113 ? 13.813 -17.625 -6.436 1.00 58.81 113 PRO A N 1
ATOM 835 C CA . PRO A 1 113 ? 13.639 -18.263 -5.147 1.00 58.81 113 PRO A CA 1
ATOM 836 C C . PRO A 1 113 ? 14.263 -19.655 -5.241 1.00 58.81 113 PRO A C 1
ATOM 838 O O . PRO A 1 113 ? 13.595 -20.676 -5.162 1.00 58.81 113 PRO A O 1
ATOM 841 N N . LEU A 1 114 ? 15.585 -19.697 -5.411 1.00 54.25 114 LEU A N 1
ATOM 842 C CA . LEU A 1 114 ? 16.417 -20.884 -5.272 1.00 54.25 114 LEU A CA 1
ATOM 843 C C . LEU A 1 114 ? 16.664 -21.173 -3.788 1.00 54.25 114 LEU A C 1
ATOM 845 O O . LEU A 1 114 ? 17.735 -21.631 -3.396 1.00 54.25 114 LEU A O 1
ATOM 849 N N . LEU A 1 115 ? 15.627 -21.014 -2.962 1.00 58.72 115 LEU A N 1
ATOM 850 C CA . LEU A 1 115 ? 15.383 -22.020 -1.942 1.00 58.72 115 LEU A CA 1
ATOM 851 C C . LEU A 1 115 ? 15.020 -23.294 -2.702 1.00 58.72 115 LEU A C 1
ATOM 853 O O . LEU A 1 115 ? 13.859 -23.658 -2.869 1.00 58.72 115 LEU A O 1
ATOM 857 N N . GLY A 1 116 ? 16.067 -23.942 -3.214 1.00 55.59 116 GLY A N 1
ATOM 858 C CA . GLY A 1 116 ? 16.015 -25.317 -3.633 1.00 55.59 116 GLY A CA 1
ATOM 859 C C . GLY A 1 116 ? 15.530 -26.108 -2.435 1.00 55.59 116 GLY A C 1
ATOM 860 O O . GLY A 1 116 ? 16.285 -26.374 -1.500 1.00 55.59 116 GLY A O 1
ATOM 861 N N . LEU A 1 117 ? 14.256 -26.483 -2.473 1.00 50.44 117 LEU A N 1
ATOM 862 C CA . LEU A 1 117 ? 13.774 -27.674 -1.805 1.00 50.44 117 LEU A CA 1
ATOM 863 C C . LEU A 1 117 ? 14.650 -28.828 -2.303 1.00 50.44 117 LEU A C 1
ATOM 865 O O . LEU A 1 117 ? 14.348 -29.488 -3.294 1.00 50.44 117 LEU A O 1
ATOM 869 N N . ARG A 1 118 ? 15.773 -29.078 -1.622 1.00 54.69 118 ARG A N 1
ATOM 870 C CA . ARG A 1 118 ? 16.378 -30.405 -1.613 1.00 54.69 118 ARG A CA 1
ATOM 871 C C . ARG A 1 118 ? 15.359 -31.268 -0.892 1.00 54.69 118 ARG A C 1
ATOM 873 O O . ARG A 1 118 ? 15.371 -31.337 0.333 1.00 54.69 118 ARG A O 1
ATOM 880 N N . PHE A 1 119 ? 14.454 -31.879 -1.654 1.00 52.56 119 PHE A N 1
ATOM 881 C CA . PHE A 1 119 ? 13.670 -33.017 -1.200 1.00 52.56 119 PHE A CA 1
ATOM 882 C C . PHE A 1 119 ? 14.663 -34.084 -0.723 1.00 52.56 119 PHE A C 1
ATOM 884 O O . PHE A 1 119 ? 15.132 -34.915 -1.496 1.00 52.56 119 PHE A O 1
ATOM 891 N N . ARG A 1 120 ? 15.053 -34.043 0.554 1.00 54.03 120 ARG A N 1
ATOM 892 C CA . ARG A 1 120 ? 15.620 -35.205 1.232 1.00 54.03 120 ARG A CA 1
ATOM 893 C C . ARG A 1 120 ? 14.434 -36.046 1.660 1.00 54.03 120 ARG A C 1
ATOM 895 O O . ARG A 1 120 ? 13.926 -35.928 2.766 1.00 54.03 120 ARG A O 1
ATOM 902 N N . TYR A 1 121 ? 13.975 -36.839 0.705 1.00 51.97 121 TYR A N 1
ATOM 903 C CA . TYR A 1 121 ? 13.114 -37.975 0.944 1.00 51.97 121 TYR A CA 1
ATOM 904 C C . TYR A 1 121 ? 13.890 -38.953 1.835 1.00 51.97 121 TYR A C 1
ATOM 906 O O . TYR A 1 121 ? 14.877 -39.541 1.397 1.00 51.97 121 TYR A O 1
ATOM 914 N N . ALA A 1 122 ? 13.503 -39.066 3.103 1.00 53.19 122 ALA A N 1
ATOM 915 C CA . ALA A 1 122 ? 13.815 -40.239 3.904 1.00 53.19 122 ALA A CA 1
ATOM 916 C C . ALA A 1 122 ? 12.535 -41.071 3.937 1.00 53.19 122 ALA A C 1
ATOM 918 O O . ALA A 1 122 ? 11.574 -40.726 4.621 1.00 53.19 122 ALA A O 1
ATOM 919 N N . VAL A 1 123 ? 12.526 -42.108 3.099 1.00 53.72 123 VAL A N 1
ATOM 920 C CA . VAL A 1 123 ? 11.544 -43.193 3.084 1.00 53.72 123 VAL A CA 1
ATOM 921 C C . VAL A 1 123 ? 11.465 -43.747 4.500 1.00 53.72 123 VAL A C 1
ATOM 923 O O . VAL A 1 123 ? 12.440 -44.305 4.994 1.00 53.72 123 VAL A O 1
ATOM 926 N N . THR A 1 124 ? 10.330 -43.587 5.169 1.00 56.47 124 THR A N 1
ATOM 927 C CA . THR A 1 124 ? 10.002 -44.429 6.319 1.00 56.47 124 THR A CA 1
ATOM 928 C C . THR A 1 124 ? 10.040 -45.884 5.856 1.00 56.47 124 THR A C 1
ATOM 930 O O . THR A 1 124 ? 9.308 -46.242 4.933 1.00 56.47 124 THR A O 1
ATOM 933 N N . GLU A 1 125 ? 10.910 -46.698 6.458 1.00 51.56 125 GLU A N 1
ATOM 934 C CA . GLU A 1 125 ? 10.959 -48.149 6.256 1.00 51.56 125 GLU A CA 1
ATOM 935 C C . GLU A 1 125 ? 9.581 -48.754 6.563 1.00 51.56 125 GLU A C 1
ATOM 937 O O . GLU A 1 125 ? 9.164 -48.817 7.717 1.00 51.56 125 GLU A O 1
ATOM 942 N N . ALA A 1 126 ? 8.865 -49.191 5.525 1.00 54.09 126 ALA A N 1
ATOM 943 C CA . ALA A 1 126 ? 7.527 -49.769 5.644 1.00 54.09 126 ALA A CA 1
ATOM 944 C C . ALA A 1 126 ? 7.518 -51.221 6.171 1.00 54.09 126 ALA A C 1
ATOM 946 O O . ALA A 1 126 ? 6.448 -51.798 6.316 1.00 54.09 126 ALA A O 1
ATOM 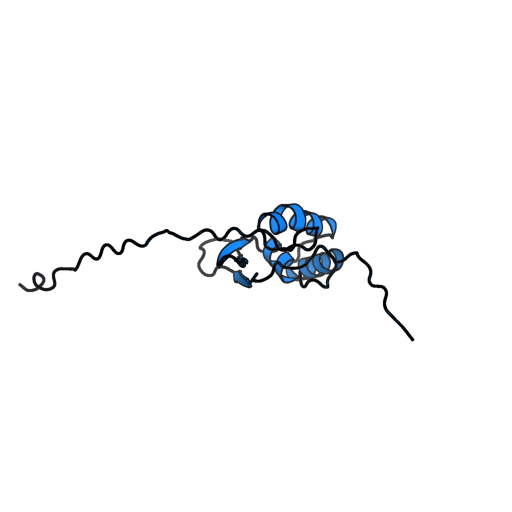947 N N . GLU A 1 127 ? 8.676 -51.814 6.484 1.00 53.28 127 GLU A N 1
ATOM 948 C CA . GLU A 1 127 ? 8.777 -53.222 6.914 1.00 53.28 127 GLU A CA 1
ATOM 949 C C . GLU A 1 127 ? 9.252 -53.410 8.363 1.00 53.28 127 GLU A C 1
ATOM 951 O O . GLU A 1 127 ? 9.565 -54.523 8.779 1.00 53.28 127 GLU A O 1
ATOM 956 N N . ARG A 1 128 ? 9.287 -52.347 9.177 1.00 51.97 128 ARG A N 1
ATOM 957 C CA . ARG A 1 128 ? 9.654 -52.460 10.601 1.00 51.97 128 ARG A CA 1
ATOM 958 C C . ARG A 1 128 ? 8.645 -51.808 11.533 1.00 51.97 128 ARG A C 1
ATOM 960 O O . ARG A 1 128 ? 8.993 -51.186 12.534 1.00 51.97 128 ARG A O 1
ATOM 967 N N . THR A 1 129 ? 7.372 -51.941 11.190 1.00 51.66 129 THR A N 1
ATOM 968 C CA . THR A 1 129 ? 6.265 -51.609 12.090 1.00 51.66 129 THR A CA 1
ATOM 969 C C . THR A 1 129 ? 5.239 -52.733 12.126 1.00 51.66 129 THR A C 1
ATOM 971 O O . THR A 1 129 ? 4.055 -52.461 12.220 1.00 51.66 129 THR A O 1
ATOM 974 N N . GLU A 1 130 ? 5.681 -53.995 12.089 1.00 48.69 130 GLU A N 1
ATOM 975 C CA . GLU A 1 130 ? 4.854 -55.130 12.505 1.00 48.69 130 GLU A CA 1
ATOM 976 C C . GLU A 1 130 ? 5.689 -56.176 13.271 1.00 48.69 130 GLU A C 1
ATOM 978 O O . GLU A 1 130 ? 6.519 -56.869 12.690 1.00 48.69 130 GLU A O 1
ATOM 983 N N . ARG A 1 131 ? 5.359 -56.282 14.570 1.00 41.47 131 ARG A N 1
ATOM 984 C CA . ARG A 1 131 ? 5.720 -57.283 15.601 1.00 41.47 131 ARG A CA 1
ATOM 985 C C . ARG A 1 131 ? 7.066 -57.185 16.318 1.00 41.47 131 ARG A C 1
ATOM 987 O O . ARG A 1 131 ? 8.131 -57.348 15.692 1.00 41.47 131 ARG A O 1
#

pLDDT: mean 75.0, std 16.35, range [36.38, 90.81]

Secondary structure (DSSP, 8-state):
-------TT-TT--BPTT-EEEEE-TT---SSPPEEEE-TTS-EEEE-HHHHHHHHH--SSS-HHHHHHHHHHHHSS---HHHHHHHIIIIITTTT-B--TTSPPP-------------------TTSS--

Radius of gyration: 21.48 Å; chains: 1; bounding box: 33×78×47 Å